Protein AF-A0AAN6KWD4-F1 (afdb_monomer_lite)

Structure (mmCIF, N/CA/C/O backbone):
data_AF-A0AAN6KWD4-F1
#
_entry.id   AF-A0AAN6KWD4-F1
#
loop_
_atom_site.group_PDB
_atom_site.id
_atom_site.type_symbol
_atom_site.label_atom_id
_a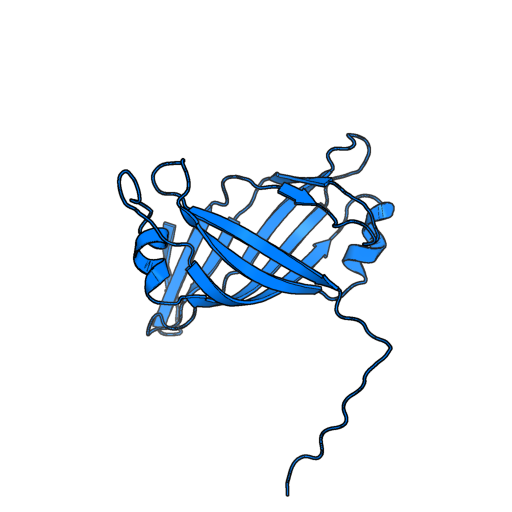tom_site.label_alt_id
_atom_site.label_comp_id
_atom_site.label_asym_id
_atom_site.label_entity_id
_atom_site.label_seq_id
_atom_site.pdbx_PDB_ins_code
_atom_site.Cartn_x
_atom_site.Cartn_y
_atom_site.Cartn_z
_atom_site.occupancy
_atom_site.B_iso_or_equiv
_atom_site.auth_seq_id
_atom_site.auth_comp_id
_atom_site.auth_asym_id
_atom_site.auth_atom_id
_atom_site.pdbx_PDB_model_num
ATOM 1 N N . MET A 1 1 ? 15.051 3.138 -4.563 1.00 87.31 1 MET A N 1
ATOM 2 C CA . MET A 1 1 ? 16.436 2.637 -4.472 1.00 87.31 1 MET A CA 1
ATOM 3 C C . MET A 1 1 ? 16.478 1.282 -5.138 1.00 87.31 1 MET A C 1
ATOM 5 O O . MET A 1 1 ? 15.614 0.473 -4.842 1.00 87.31 1 MET A O 1
ATOM 9 N N . ASP A 1 2 ? 17.425 1.054 -6.040 1.00 90.88 2 ASP A N 1
ATOM 10 C CA . ASP A 1 2 ? 17.644 -0.275 -6.611 1.00 90.88 2 ASP A CA 1
ATOM 11 C C . ASP A 1 2 ? 18.382 -1.157 -5.591 1.00 90.88 2 ASP A C 1
ATOM 13 O O . ASP A 1 2 ? 19.400 -0.738 -5.036 1.00 90.88 2 ASP A O 1
ATOM 17 N N . LEU A 1 3 ? 17.812 -2.323 -5.282 1.00 93.81 3 LEU A N 1
ATOM 18 C CA . LEU A 1 3 ? 18.359 -3.323 -4.360 1.00 93.81 3 LEU A CA 1
ATOM 19 C C . LEU A 1 3 ? 19.091 -4.455 -5.096 1.00 93.81 3 LEU A C 1
ATOM 21 O O . LEU A 1 3 ? 19.737 -5.281 -4.449 1.00 93.81 3 LEU A O 1
ATOM 25 N N . GLY A 1 4 ? 19.033 -4.473 -6.428 1.00 93.81 4 GLY A N 1
ATOM 26 C CA . GLY A 1 4 ? 19.764 -5.389 -7.287 1.00 93.81 4 GLY A CA 1
ATOM 27 C C . GLY A 1 4 ? 18.902 -6.466 -7.954 1.00 93.81 4 GLY A C 1
ATOM 28 O O . GLY A 1 4 ? 17.675 -6.504 -7.812 1.00 93.81 4 GLY A O 1
ATOM 29 N N . PRO A 1 5 ? 19.557 -7.359 -8.716 1.00 96.50 5 PRO A N 1
ATOM 30 C CA . PRO A 1 5 ? 18.875 -8.362 -9.516 1.00 96.50 5 PRO A CA 1
ATOM 31 C C . PRO A 1 5 ? 18.347 -9.524 -8.671 1.00 96.50 5 PRO A C 1
ATOM 33 O O . PRO A 1 5 ? 18.970 -9.973 -7.707 1.00 96.50 5 PRO A O 1
ATOM 36 N N . LEU A 1 6 ? 17.223 -10.081 -9.110 1.00 94.94 6 LEU A N 1
ATOM 37 C CA . LEU A 1 6 ? 16.625 -11.297 -8.572 1.00 94.94 6 LEU A CA 1
ATOM 38 C C . LEU A 1 6 ? 17.115 -12.533 -9.332 1.00 94.94 6 LEU A C 1
ATOM 40 O O . LEU A 1 6 ? 17.428 -12.478 -10.520 1.00 94.94 6 LEU A O 1
ATOM 44 N N . ALA A 1 7 ? 17.070 -13.700 -8.683 1.00 94.75 7 ALA A N 1
ATOM 45 C CA . ALA A 1 7 ? 17.373 -14.983 -9.332 1.00 94.75 7 ALA A CA 1
ATOM 46 C C . ALA A 1 7 ? 16.439 -15.303 -10.519 1.00 94.75 7 ALA A C 1
ATOM 48 O O . ALA A 1 7 ? 16.800 -16.074 -11.405 1.00 94.75 7 ALA A O 1
ATOM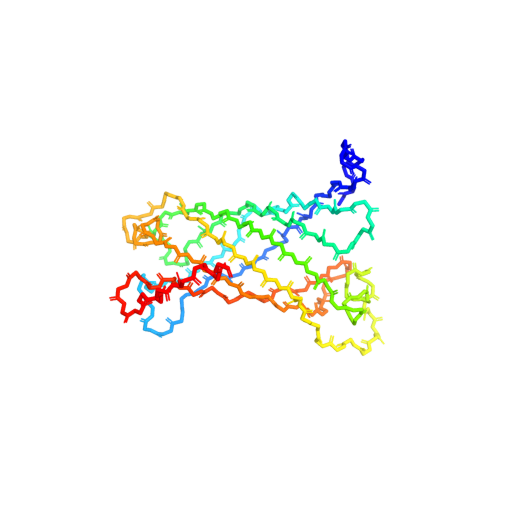 49 N N . SER A 1 8 ? 15.248 -14.699 -10.554 1.00 91.25 8 SER A N 1
ATOM 50 C CA . SER A 1 8 ? 14.301 -14.769 -11.673 1.00 91.25 8 SER A CA 1
ATOM 51 C C . SER A 1 8 ? 14.717 -13.934 -12.894 1.00 91.25 8 SER A C 1
ATOM 53 O O . SER A 1 8 ? 14.044 -14.000 -13.921 1.00 91.25 8 SER A O 1
ATOM 55 N N . GLY A 1 9 ? 15.787 -13.139 -12.790 1.00 92.88 9 GLY A N 1
ATOM 56 C CA . GLY A 1 9 ? 16.265 -12.221 -13.826 1.00 92.88 9 GLY A CA 1
ATOM 57 C C . GLY A 1 9 ? 15.609 -10.837 -13.814 1.00 92.88 9 GLY A C 1
ATOM 58 O O . GLY A 1 9 ? 15.958 -10.017 -14.654 1.00 92.88 9 GLY A O 1
ATOM 59 N N . GLY A 1 10 ? 14.663 -10.583 -12.905 1.00 94.62 10 GLY A N 1
ATOM 60 C CA . GLY A 1 10 ? 14.087 -9.255 -12.674 1.00 94.62 10 GLY A CA 1
ATOM 61 C C . GLY A 1 10 ? 14.883 -8.423 -11.670 1.00 94.62 10 GLY A C 1
ATOM 62 O O . GLY A 1 10 ? 16.000 -8.787 -11.304 1.00 94.62 10 GLY A O 1
ATOM 63 N N . GLU A 1 11 ? 14.283 -7.342 -11.181 1.00 95.31 11 GLU A N 1
ATOM 64 C CA . GLU A 1 11 ? 14.910 -6.422 -10.224 1.00 95.31 11 GLU A CA 1
ATOM 65 C C . GLU A 1 11 ? 14.113 -6.341 -8.924 1.00 95.31 11 GLU A C 1
ATOM 67 O O . GLU A 1 11 ? 12.902 -6.586 -8.893 1.00 95.31 11 GLU A O 1
ATOM 72 N N . GLN A 1 12 ? 14.801 -5.968 -7.850 1.00 96.62 12 GLN A N 1
ATOM 73 C CA . GLN A 1 12 ? 14.191 -5.586 -6.589 1.00 96.62 12 GLN A CA 1
ATOM 74 C C . GLN A 1 12 ? 14.447 -4.105 -6.327 1.00 96.62 12 GLN A C 1
ATOM 76 O O . GLN A 1 12 ? 15.581 -3.641 -6.357 1.00 96.62 12 GLN A O 1
ATOM 81 N N . LEU A 1 13 ? 13.388 -3.368 -6.016 1.00 94.56 13 LEU A N 1
ATOM 82 C CA . LEU A 1 13 ? 13.419 -1.941 -5.745 1.00 94.56 13 LEU A CA 1
ATOM 83 C C . LEU A 1 13 ? 12.828 -1.674 -4.355 1.00 94.56 13 LEU A C 1
ATOM 85 O O . LEU A 1 13 ? 11.847 -2.290 -3.952 1.00 94.56 13 LEU A O 1
ATOM 89 N N . LEU A 1 14 ? 13.413 -0.724 -3.629 1.00 95.12 14 LEU A N 1
ATOM 90 C CA . LEU A 1 14 ? 12.830 -0.130 -2.426 1.00 95.12 14 LEU A CA 1
ATOM 91 C C . LEU A 1 14 ? 12.264 1.251 -2.762 1.00 95.12 14 LEU A C 1
ATOM 93 O O . LEU A 1 14 ? 13.020 2.191 -3.039 1.00 95.12 14 LEU A O 1
ATOM 97 N N . GLY A 1 15 ? 10.942 1.376 -2.742 1.00 93.12 15 GLY A N 1
ATOM 98 C CA . GLY A 1 15 ? 10.222 2.640 -2.826 1.00 93.12 15 GLY A CA 1
ATOM 99 C C . GLY A 1 15 ? 9.940 3.198 -1.434 1.00 93.12 15 GLY A C 1
ATOM 100 O O . GLY A 1 15 ? 9.399 2.500 -0.582 1.00 93.12 15 GLY A O 1
ATOM 101 N N . HIS A 1 16 ? 10.272 4.467 -1.195 1.00 94.50 16 HIS A N 1
ATOM 102 C CA . HIS A 1 16 ? 9.858 5.151 0.030 1.00 94.50 16 HIS A CA 1
ATOM 103 C C . HIS A 1 16 ? 8.508 5.825 -0.194 1.00 94.50 16 HIS A C 1
ATOM 105 O O . HIS A 1 16 ? 8.384 6.711 -1.042 1.00 94.50 16 HIS A O 1
ATOM 111 N N . ILE A 1 17 ? 7.506 5.438 0.591 1.00 95.19 17 ILE A N 1
ATOM 112 C CA . ILE A 1 17 ? 6.200 6.091 0.582 1.00 95.19 17 ILE A CA 1
ATOM 113 C C . ILE A 1 17 ? 6.286 7.251 1.574 1.00 95.19 17 ILE A C 1
ATOM 115 O O . ILE A 1 17 ? 6.308 7.068 2.790 1.00 95.19 17 ILE A O 1
ATOM 119 N N . LEU A 1 18 ? 6.368 8.470 1.038 1.00 93.88 18 LEU A N 1
ATOM 120 C CA . LEU A 1 18 ? 6.639 9.682 1.823 1.00 93.88 18 LEU A CA 1
ATOM 121 C C . LEU A 1 18 ? 5.516 10.034 2.813 1.00 93.88 18 LEU A C 1
ATOM 123 O O . LEU A 1 18 ? 5.731 10.789 3.760 1.00 93.88 18 LEU A O 1
ATOM 127 N N . GLY A 1 19 ? 4.319 9.504 2.582 1.00 93.50 19 GLY A N 1
ATOM 128 C CA . GLY A 1 19 ? 3.139 9.701 3.405 1.00 93.50 19 GLY A CA 1
ATOM 129 C C . GLY A 1 19 ? 1.876 9.388 2.615 1.00 93.50 19 GLY A C 1
ATOM 130 O O . GLY A 1 19 ? 1.925 9.026 1.440 1.00 93.50 19 GLY A O 1
ATOM 131 N N . GLY A 1 20 ? 0.733 9.541 3.269 1.00 95.38 20 GLY A N 1
ATOM 132 C CA . GLY A 1 20 ? -0.564 9.295 2.661 1.00 95.38 20 GLY A CA 1
ATOM 133 C C . GLY A 1 20 ? -1.681 9.411 3.681 1.00 95.38 20 GLY A C 1
ATOM 134 O O . GLY A 1 20 ? -1.445 9.619 4.873 1.00 95.38 20 GLY A O 1
ATOM 135 N N . HIS A 1 21 ? -2.905 9.262 3.201 1.00 97.56 21 HIS A N 1
ATOM 136 C CA . HIS A 1 21 ? -4.094 9.297 4.033 1.00 97.56 21 HIS A CA 1
ATOM 137 C C . HIS A 1 21 ? -5.031 8.172 3.610 1.00 97.56 21 HIS A C 1
ATOM 139 O O . HIS A 1 21 ? -5.269 7.976 2.418 1.00 97.56 21 HIS A O 1
ATOM 145 N N . LEU A 1 22 ? -5.502 7.405 4.588 1.00 97.50 22 LEU A N 1
ATOM 146 C CA . LEU A 1 22 ? -6.428 6.299 4.403 1.00 97.50 22 LEU A CA 1
ATOM 147 C C . LEU A 1 22 ? -7.719 6.631 5.138 1.00 97.50 22 LEU A C 1
ATOM 149 O O . LEU A 1 22 ? -7.711 6.917 6.333 1.00 97.50 22 LEU A O 1
ATOM 153 N N . TYR A 1 23 ? -8.836 6.549 4.431 1.00 97.00 23 TYR A N 1
ATOM 154 C CA . TYR A 1 23 ? -10.142 6.821 5.003 1.00 97.00 23 TYR A CA 1
ATOM 155 C C . TYR A 1 23 ? -11.200 5.903 4.410 1.00 97.00 23 TYR A C 1
ATOM 157 O O . TYR A 1 23 ? -11.076 5.388 3.296 1.00 97.00 23 TYR A O 1
ATOM 165 N N . SER A 1 24 ? -12.256 5.705 5.186 1.00 95.75 24 SER A N 1
ATOM 166 C CA . SER A 1 24 ? -13.445 4.985 4.754 1.00 95.75 24 SER A CA 1
ATOM 167 C C . SER A 1 24 ? -14.370 5.900 3.967 1.00 95.75 24 SER A C 1
ATOM 169 O O . SER A 1 24 ? -14.579 7.055 4.330 1.00 95.75 24 SER A O 1
ATOM 171 N N . GLU A 1 25 ? -14.966 5.379 2.899 1.00 94.50 25 GLU A N 1
ATOM 172 C CA . GLU A 1 25 ? -16.082 6.069 2.254 1.00 94.50 25 GLU A CA 1
ATOM 173 C C . GLU A 1 25 ? -17.353 5.967 3.091 1.00 94.50 25 GLU A C 1
ATOM 175 O O . GLU A 1 25 ? -17.531 5.030 3.872 1.00 94.50 25 GLU A O 1
ATOM 180 N N . ALA A 1 26 ? -18.271 6.910 2.877 1.00 93.56 26 ALA A N 1
ATOM 181 C CA . ALA A 1 26 ? -19.577 6.904 3.518 1.00 93.56 26 ALA A CA 1
ATOM 182 C C . ALA A 1 26 ? -20.293 5.552 3.319 1.00 93.56 26 ALA A C 1
ATOM 184 O O . ALA A 1 26 ? -20.456 5.077 2.195 1.00 93.56 26 ALA A O 1
ATOM 185 N N . GLY A 1 27 ? -20.728 4.939 4.423 1.00 89.81 27 GLY A N 1
ATOM 186 C CA . GLY A 1 27 ? -21.441 3.656 4.428 1.00 89.81 27 GLY A CA 1
ATOM 187 C C . GLY A 1 27 ? -20.553 2.407 4.489 1.00 89.81 27 GLY A C 1
ATOM 188 O O . GLY A 1 27 ? -21.084 1.299 4.557 1.00 89.81 27 GLY A O 1
ATOM 189 N N . PHE A 1 28 ? -19.225 2.550 4.486 1.00 91.81 28 PHE A N 1
ATOM 190 C CA . PHE A 1 28 ? -18.308 1.465 4.839 1.00 91.81 28 PHE A CA 1
ATOM 191 C C . PHE A 1 28 ? -18.174 1.336 6.366 1.00 91.81 28 PHE A C 1
ATOM 193 O O . PHE A 1 28 ? -18.186 2.341 7.064 1.00 91.81 28 PHE A O 1
ATOM 200 N N . GLU A 1 29 ? -18.019 0.125 6.897 1.00 90.38 29 GLU A N 1
ATOM 201 C CA . GLU A 1 29 ? -17.770 -0.083 8.329 1.00 90.38 29 GLU A CA 1
ATOM 202 C C . GLU A 1 29 ? -16.475 -0.882 8.534 1.00 90.38 29 GLU A C 1
ATOM 204 O O . GLU A 1 29 ? -16.321 -1.930 7.894 1.00 90.38 29 GLU A O 1
ATOM 209 N N . PRO A 1 30 ? -15.566 -0.449 9.431 1.00 92.00 30 PRO A N 1
ATOM 210 C CA . PRO A 1 30 ? -15.691 0.713 10.323 1.00 92.00 30 PRO A CA 1
ATOM 211 C C . PRO A 1 30 ? -15.510 2.050 9.591 1.00 92.00 30 PRO A C 1
ATOM 213 O O . PRO A 1 30 ? -14.707 2.137 8.669 1.00 92.00 30 PRO A O 1
ATOM 216 N N . GLN A 1 31 ? -16.201 3.105 10.028 1.00 94.00 31 GLN A N 1
ATOM 217 C CA . GLN A 1 31 ? -15.878 4.476 9.613 1.00 94.00 31 GLN A CA 1
ATOM 218 C C . GLN A 1 31 ? -14.597 4.961 10.303 1.00 94.00 31 GLN A C 1
ATOM 220 O O . GLN A 1 31 ? -14.547 5.068 11.528 1.00 94.00 31 GLN A O 1
ATOM 225 N N . PHE A 1 32 ? -13.565 5.284 9.522 1.00 95.06 32 PHE A N 1
ATOM 226 C CA . PHE A 1 32 ? -12.313 5.826 10.050 1.00 95.06 32 PHE A CA 1
ATOM 227 C C . PHE A 1 32 ? -11.594 6.749 9.062 1.00 95.06 32 PHE A C 1
ATOM 229 O O . PHE A 1 32 ? -11.873 6.758 7.862 1.00 95.06 32 PHE A O 1
ATOM 236 N N . SER A 1 33 ? -10.638 7.495 9.608 1.00 97.69 33 SER A N 1
ATOM 237 C CA . SER A 1 33 ? -9.700 8.377 8.920 1.00 97.69 33 SER A CA 1
ATOM 238 C C . SER A 1 33 ? -8.347 8.231 9.607 1.00 97.69 33 SER A C 1
ATOM 240 O O . SER A 1 33 ? -8.297 8.186 10.841 1.00 97.69 33 SER A O 1
ATOM 242 N N . GLY A 1 34 ? -7.267 8.109 8.843 1.00 97.94 34 GLY A N 1
ATOM 243 C CA . GLY A 1 34 ? -5.940 7.913 9.403 1.00 97.94 34 GLY A CA 1
ATOM 244 C C . GLY A 1 34 ? -4.811 8.318 8.470 1.00 97.94 34 GLY A C 1
ATOM 245 O O . GLY A 1 34 ? -4.887 8.217 7.246 1.00 97.94 34 GLY A O 1
ATOM 246 N N . THR A 1 35 ? -3.715 8.737 9.082 1.00 98.44 35 THR A N 1
ATOM 247 C CA . THR A 1 35 ? -2.490 9.134 8.395 1.00 98.44 35 THR A CA 1
ATOM 248 C C . THR A 1 35 ? -1.557 7.937 8.223 1.00 98.44 35 THR A C 1
ATOM 250 O O . THR A 1 35 ? -1.279 7.213 9.180 1.00 98.44 35 THR A O 1
ATOM 253 N N . VAL A 1 36 ? -1.020 7.756 7.017 1.00 98.06 36 VAL A N 1
ATOM 254 C CA . VAL A 1 36 ? -0.010 6.733 6.714 1.00 98.06 36 VAL A CA 1
ATOM 255 C C . VAL A 1 36 ? 1.372 7.199 7.173 1.00 98.06 36 VAL A C 1
ATOM 257 O O . VAL A 1 36 ? 1.795 8.317 6.873 1.00 98.06 36 VAL A O 1
ATOM 260 N N . LYS A 1 37 ? 2.088 6.330 7.889 1.00 96.25 37 LYS A N 1
ATOM 261 C CA . LYS A 1 37 ? 3.454 6.529 8.388 1.00 96.25 37 LYS A CA 1
ATOM 262 C C . LYS A 1 37 ? 4.288 5.263 8.199 1.00 96.25 37 LYS A C 1
ATOM 264 O O . LYS A 1 37 ? 3.731 4.179 8.061 1.00 96.25 37 LYS A O 1
ATOM 269 N N . TYR A 1 38 ? 5.613 5.421 8.257 1.00 96.00 38 TYR A N 1
ATOM 270 C CA . TYR A 1 38 ? 6.590 4.321 8.212 1.00 96.00 38 TYR A CA 1
ATOM 271 C C . TYR A 1 38 ? 6.289 3.342 7.074 1.00 96.00 38 TYR A C 1
ATOM 273 O O . TYR A 1 38 ? 5.957 2.185 7.311 1.00 96.00 38 TYR A O 1
ATOM 281 N N . ALA A 1 39 ? 6.291 3.868 5.851 1.00 97.50 39 ALA A N 1
ATOM 282 C CA . ALA A 1 39 ? 5.722 3.196 4.701 1.00 97.50 39 ALA A CA 1
ATOM 283 C C . ALA A 1 39 ? 6.784 2.961 3.621 1.00 97.50 39 ALA A C 1
ATOM 285 O O . ALA A 1 39 ? 7.468 3.889 3.180 1.00 97.50 39 ALA A O 1
ATOM 286 N N . GLU A 1 40 ? 6.904 1.711 3.194 1.00 97.88 40 GLU A N 1
ATOM 287 C CA . GLU A 1 40 ? 7.876 1.263 2.197 1.00 97.88 40 GLU A CA 1
ATOM 288 C C . GLU A 1 40 ? 7.221 0.298 1.213 1.00 97.88 40 GLU A C 1
ATOM 290 O O . GLU A 1 40 ? 6.313 -0.438 1.590 1.00 97.88 40 GLU A O 1
ATOM 295 N N . ASP A 1 41 ? 7.695 0.296 -0.032 1.00 97.00 41 ASP A N 1
ATOM 296 C CA . ASP A 1 41 ? 7.316 -0.649 -1.084 1.00 97.00 41 ASP A CA 1
ATOM 297 C C . ASP A 1 41 ? 8.536 -1.471 -1.507 1.00 97.00 41 ASP A C 1
ATOM 299 O O . ASP A 1 41 ? 9.491 -0.943 -2.082 1.00 97.00 41 ASP A O 1
ATOM 303 N N . TYR A 1 42 ? 8.501 -2.769 -1.219 1.00 97.19 42 TYR A N 1
ATOM 304 C CA . TYR A 1 42 ? 9.520 -3.742 -1.609 1.00 97.19 42 TYR A CA 1
ATOM 305 C C . TYR A 1 42 ? 9.178 -4.336 -2.980 1.00 97.19 42 TYR A C 1
ATOM 307 O O . TYR A 1 42 ? 8.927 -5.534 -3.127 1.00 97.19 42 TYR A O 1
ATOM 315 N N . LEU A 1 43 ? 9.118 -3.466 -3.983 1.00 95.44 43 LEU A N 1
ATOM 316 C CA . LEU A 1 43 ? 8.672 -3.789 -5.327 1.00 95.44 43 LEU A CA 1
ATOM 317 C C . LEU A 1 43 ? 9.646 -4.733 -6.032 1.00 95.44 43 LEU A C 1
ATOM 319 O O . LEU A 1 43 ? 10.862 -4.562 -5.985 1.00 95.44 43 LEU A O 1
ATOM 323 N N . THR A 1 44 ? 9.102 -5.707 -6.754 1.00 96.69 44 THR A N 1
ATOM 324 C CA . THR A 1 44 ? 9.886 -6.547 -7.668 1.00 96.69 44 THR A CA 1
ATOM 325 C C . THR A 1 44 ? 9.365 -6.438 -9.091 1.00 96.69 44 THR A C 1
ATOM 327 O O . THR A 1 44 ? 8.166 -6.275 -9.302 1.00 96.69 44 THR A O 1
ATOM 330 N N . SER A 1 45 ? 10.238 -6.537 -10.085 1.00 94.25 45 SER A N 1
ATOM 331 C CA . SER A 1 45 ? 9.864 -6.591 -11.501 1.00 94.25 45 SER A CA 1
ATOM 332 C C . SER A 1 45 ? 10.191 -7.958 -12.096 1.00 94.25 45 SER A C 1
ATOM 334 O O . SER A 1 45 ? 10.964 -8.744 -11.548 1.00 94.25 45 SER A O 1
ATOM 336 N N . ASP A 1 46 ? 9.551 -8.292 -13.206 1.00 92.88 46 ASP A N 1
ATOM 337 C CA . ASP A 1 46 ? 9.975 -9.386 -14.071 1.00 92.88 46 ASP A CA 1
ATOM 338 C C . ASP A 1 46 ? 11.163 -8.989 -14.958 1.00 92.88 46 ASP A C 1
ATOM 340 O O . ASP A 1 46 ? 11.460 -7.817 -15.166 1.00 92.88 46 ASP A O 1
ATOM 344 N N . ALA A 1 47 ? 11.848 -9.993 -15.512 1.00 92.38 47 ALA A N 1
ATOM 345 C CA . ALA A 1 47 ? 13.065 -9.802 -16.305 1.00 92.38 47 ALA A CA 1
ATOM 346 C C . ALA A 1 47 ? 12.876 -8.930 -17.561 1.00 92.38 47 ALA A C 1
ATOM 348 O O . ALA A 1 47 ? 13.830 -8.350 -18.067 1.00 92.38 47 ALA A O 1
ATOM 349 N N . ASN A 1 48 ? 11.653 -8.855 -18.092 1.00 88.56 48 ASN A N 1
ATOM 350 C CA . ASN A 1 48 ? 11.309 -8.002 -19.230 1.00 88.56 48 ASN A CA 1
ATOM 351 C C . ASN A 1 48 ? 10.682 -6.658 -18.811 1.00 88.56 48 ASN A C 1
ATOM 353 O O . ASN A 1 48 ? 10.293 -5.891 -19.690 1.00 88.56 48 ASN A O 1
ATOM 357 N N . GLY A 1 49 ? 10.537 -6.401 -17.506 1.00 85.06 49 GLY A N 1
ATOM 358 C CA . GLY A 1 49 ? 9.920 -5.199 -16.944 1.00 85.06 49 GLY A CA 1
ATOM 359 C C . GLY A 1 49 ? 8.429 -5.026 -17.255 1.00 85.06 49 GLY A C 1
ATOM 360 O O . GLY A 1 49 ? 7.898 -3.930 -17.087 1.00 85.06 49 GLY A O 1
ATOM 361 N N . ALA A 1 50 ? 7.740 -6.060 -17.745 1.00 88.25 50 ALA A N 1
ATOM 362 C CA . ALA A 1 50 ? 6.340 -5.964 -18.147 1.00 88.25 50 ALA A CA 1
ATOM 363 C C . ALA A 1 50 ? 5.365 -5.862 -16.961 1.00 88.25 50 ALA A C 1
ATOM 365 O O . ALA A 1 50 ? 4.298 -5.258 -17.101 1.00 88.25 50 ALA A O 1
ATOM 366 N N . TYR A 1 51 ? 5.703 -6.461 -15.820 1.00 92.44 51 TYR A N 1
ATOM 367 C CA . TYR A 1 51 ? 4.892 -6.506 -14.612 1.00 92.44 51 TYR A CA 1
ATOM 368 C C . TYR A 1 51 ? 5.726 -6.231 -13.365 1.00 92.44 51 TYR A C 1
ATOM 370 O O . TYR A 1 51 ? 6.657 -6.967 -13.025 1.00 92.44 51 TYR A O 1
ATOM 378 N N . ALA A 1 52 ? 5.277 -5.248 -12.592 1.00 93.19 52 ALA A N 1
ATOM 379 C CA . ALA A 1 52 ? 5.754 -5.042 -11.238 1.00 93.19 52 ALA A CA 1
ATOM 380 C C . ALA A 1 52 ? 4.854 -5.763 -10.223 1.00 93.19 52 ALA A C 1
ATOM 382 O O . ALA A 1 52 ? 3.645 -5.907 -10.410 1.00 93.19 52 ALA A O 1
ATOM 383 N N . ARG A 1 53 ? 5.465 -6.213 -9.133 1.00 95.88 53 ARG A N 1
ATOM 384 C CA . ARG A 1 53 ? 4.862 -6.880 -7.977 1.00 95.88 53 ARG A CA 1
ATOM 385 C C . ARG A 1 53 ? 5.204 -6.054 -6.738 1.00 95.88 53 ARG A C 1
ATOM 387 O O . ARG A 1 53 ? 6.228 -6.313 -6.102 1.00 95.88 53 ARG A O 1
ATOM 394 N N . PRO A 1 54 ? 4.418 -5.004 -6.472 1.00 95.50 54 PRO A N 1
ATOM 395 C CA . PRO A 1 54 ? 4.566 -4.178 -5.286 1.00 95.50 54 PRO A CA 1
ATOM 396 C C . PRO A 1 54 ? 4.250 -4.977 -4.019 1.00 95.50 54 PRO A C 1
ATOM 398 O O . PRO A 1 54 ? 3.416 -5.892 -4.020 1.00 95.50 54 PRO A O 1
ATOM 401 N N . SER A 1 55 ? 4.934 -4.615 -2.942 1.00 97.44 55 SER A N 1
ATOM 402 C CA . SER A 1 55 ? 4.813 -5.234 -1.628 1.00 97.44 55 SER A CA 1
ATOM 403 C C . SER A 1 55 ? 5.005 -4.156 -0.573 1.00 97.44 55 SER A C 1
ATOM 405 O O . SER A 1 55 ? 6.098 -3.967 -0.035 1.00 97.44 55 SER A O 1
ATOM 407 N N . CYS A 1 56 ? 3.928 -3.428 -0.307 1.00 98.00 56 CYS A N 1
ATOM 408 C CA . CYS A 1 56 ? 3.935 -2.305 0.606 1.00 98.00 56 CYS A CA 1
ATOM 409 C C . CYS A 1 56 ? 3.735 -2.771 2.048 1.00 98.00 56 CYS A C 1
ATOM 411 O O . CYS A 1 56 ? 2.830 -3.556 2.322 1.00 98.00 56 CYS A O 1
ATOM 413 N N . SER A 1 57 ? 4.511 -2.217 2.974 1.00 98.25 57 SER A N 1
ATOM 414 C CA . SER A 1 57 ? 4.277 -2.321 4.416 1.00 98.25 57 SER A CA 1
ATOM 415 C C . SER A 1 57 ? 4.169 -0.914 4.983 1.00 98.25 57 SER A C 1
ATOM 417 O O . SER A 1 57 ? 5.043 -0.082 4.732 1.00 98.25 57 SER A O 1
ATOM 419 N N . LEU A 1 58 ? 3.068 -0.611 5.676 1.00 97.94 58 LEU A N 1
ATOM 420 C CA . LEU A 1 58 ? 2.794 0.731 6.185 1.00 97.94 58 LEU A CA 1
ATOM 421 C C . LEU A 1 58 ? 1.996 0.723 7.488 1.00 97.94 58 LEU A C 1
ATOM 423 O O . LEU A 1 58 ? 1.162 -0.144 7.733 1.00 97.94 58 LEU A O 1
ATOM 427 N N . THR A 1 59 ?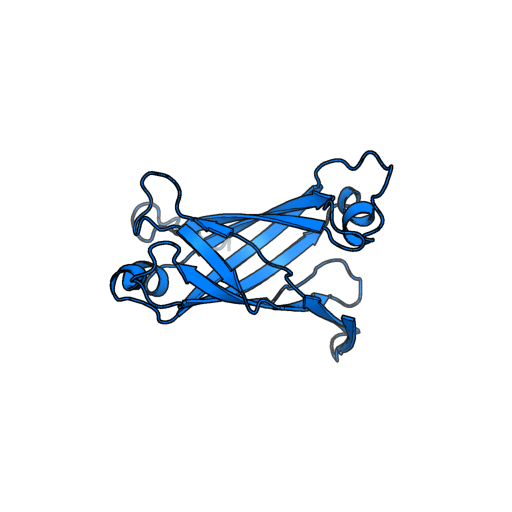 2.217 1.735 8.325 1.00 98.25 59 THR A N 1
ATOM 428 C CA . THR A 1 59 ? 1.453 1.951 9.560 1.00 98.25 59 THR A CA 1
ATOM 429 C C . THR A 1 59 ? 0.390 3.017 9.333 1.00 98.25 59 THR A C 1
ATOM 431 O O . THR A 1 59 ? 0.700 4.117 8.878 1.00 98.25 59 THR A O 1
ATOM 434 N N . VAL A 1 60 ? -0.856 2.740 9.710 1.00 98.25 60 VAL A N 1
ATOM 435 C CA . VAL A 1 60 ? -1.937 3.732 9.711 1.00 98.25 60 VAL A CA 1
ATOM 436 C C . VAL A 1 60 ? -2.160 4.208 11.138 1.00 98.25 60 VAL A C 1
ATOM 438 O O . VAL A 1 60 ? -2.408 3.411 12.041 1.00 98.25 60 VAL A O 1
ATOM 441 N N . VAL A 1 61 ? -2.065 5.520 11.344 1.00 98.12 61 VAL A N 1
ATOM 442 C CA . VAL A 1 61 ? -2.342 6.177 12.623 1.00 98.12 61 VAL A CA 1
ATOM 443 C C . VAL A 1 61 ? -3.709 6.856 12.530 1.00 98.12 61 VAL A C 1
ATOM 445 O O . VAL A 1 61 ? -3.821 7.834 11.790 1.00 98.12 61 VAL A O 1
ATOM 448 N N . PRO A 1 62 ? -4.740 6.364 13.242 1.00 97.88 62 PRO A N 1
ATOM 449 C CA . PRO A 1 62 ? -6.060 6.985 13.252 1.00 97.88 62 PRO A CA 1
ATOM 450 C C . PRO A 1 62 ? -6.028 8.445 13.709 1.00 97.88 62 PRO A C 1
ATOM 452 O O . PRO A 1 62 ? -5.340 8.799 14.668 1.00 97.88 62 PRO A O 1
ATOM 455 N N . ASP A 1 63 ? -6.827 9.289 13.062 1.00 97.62 63 ASP A N 1
ATOM 456 C CA . ASP A 1 63 ? -6.836 10.735 13.316 1.00 97.62 63 ASP A CA 1
ATOM 457 C C . ASP A 1 63 ? -7.657 11.120 14.562 1.00 97.62 63 ASP A C 1
ATOM 459 O O . ASP A 1 63 ? -7.595 12.255 15.029 1.00 97.62 63 ASP A O 1
ATOM 463 N N . ASN A 1 64 ? -8.430 10.186 15.128 1.00 95.62 64 ASN A N 1
ATOM 464 C CA . ASN A 1 64 ? -9.303 10.458 16.275 1.00 95.62 64 ASN A CA 1
ATOM 465 C C . ASN A 1 64 ? -8.549 10.633 17.606 1.00 95.62 64 ASN A C 1
ATOM 467 O O . ASN A 1 64 ? -9.158 11.031 18.597 1.00 95.62 64 ASN A O 1
ATOM 471 N N . GLY A 1 65 ? -7.246 10.336 17.640 1.00 93.19 65 GLY A N 1
ATOM 472 C CA . GLY A 1 65 ? -6.381 10.513 18.808 1.00 93.19 65 GLY A CA 1
ATOM 473 C C . GLY A 1 65 ? -6.633 9.547 19.970 1.00 93.19 65 GLY A C 1
ATOM 474 O O . GLY A 1 65 ? -5.970 9.669 20.998 1.00 93.19 65 GLY A O 1
ATOM 475 N N . VAL A 1 66 ? -7.566 8.602 19.828 1.00 95.38 66 VAL A N 1
ATOM 476 C CA . VAL A 1 66 ? -7.911 7.619 20.871 1.00 95.38 66 VAL A CA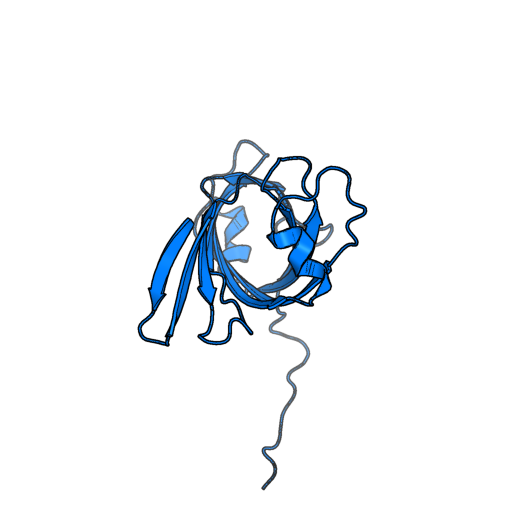 1
ATOM 477 C C . VAL A 1 66 ? -7.569 6.203 20.427 1.00 95.38 66 VAL A C 1
ATOM 479 O O . VAL A 1 66 ? -7.136 5.389 21.240 1.00 95.38 66 VAL A O 1
ATOM 482 N N . ASP A 1 67 ? -7.749 5.905 19.142 1.00 96.69 67 ASP A N 1
ATOM 483 C CA . ASP A 1 67 ? -7.483 4.578 18.621 1.00 96.69 67 ASP A CA 1
ATOM 484 C C . ASP A 1 67 ? -5.993 4.303 18.413 1.00 96.69 67 ASP A C 1
ATOM 486 O O . ASP A 1 67 ? -5.204 5.177 18.048 1.00 96.69 67 ASP A O 1
ATOM 490 N N . LEU A 1 68 ? -5.620 3.039 18.613 1.00 97.56 68 LEU A N 1
ATOM 491 C CA . LEU A 1 68 ? -4.256 2.574 18.418 1.00 97.56 68 LEU A CA 1
ATOM 492 C C . LEU A 1 68 ? -3.946 2.385 16.921 1.00 97.56 68 LEU A C 1
ATOM 494 O O . LEU A 1 68 ? -4.814 1.904 16.182 1.00 97.56 68 LEU A O 1
ATOM 498 N N . PRO A 1 69 ? -2.709 2.694 16.479 1.00 97.56 69 PRO A N 1
ATOM 499 C CA . PRO A 1 69 ? -2.260 2.417 15.118 1.00 97.56 69 PRO A CA 1
ATOM 500 C C . PRO A 1 69 ? -2.377 0.941 14.737 1.00 97.56 69 PRO A C 1
ATOM 502 O O . PRO A 1 69 ? -2.214 0.059 15.583 1.00 97.56 69 PRO A O 1
ATOM 505 N N . PHE A 1 70 ? -2.585 0.680 13.449 1.00 97.62 70 PHE A N 1
ATOM 506 C CA . PHE A 1 70 ? -2.585 -0.665 12.874 1.00 97.62 70 PHE A CA 1
ATOM 507 C C . PHE A 1 70 ? -1.617 -0.760 11.695 1.00 97.62 70 PHE A C 1
ATOM 509 O O . PHE A 1 70 ? -1.295 0.239 11.045 1.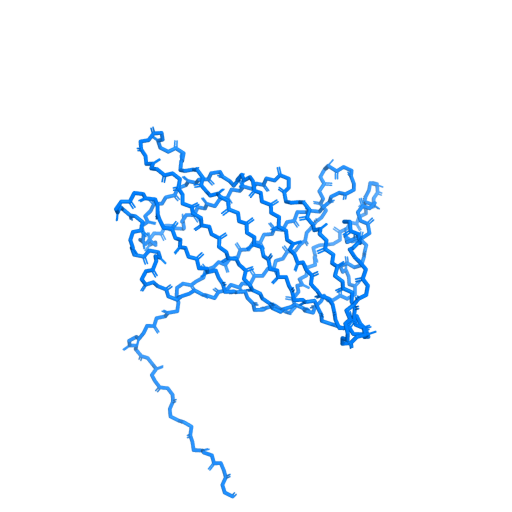00 97.62 70 PHE A O 1
ATOM 516 N N . LEU A 1 71 ? -1.145 -1.976 11.430 1.00 98.25 71 LEU A N 1
ATOM 517 C CA . LEU A 1 71 ? -0.334 -2.287 10.260 1.00 98.25 71 LEU A CA 1
ATOM 518 C C . LEU A 1 71 ? -1.257 -2.579 9.075 1.00 98.25 71 LEU A C 1
ATOM 520 O O . LEU A 1 71 ? -2.294 -3.229 9.226 1.00 98.25 71 LEU A O 1
ATOM 524 N N . MET A 1 72 ? -0.855 -2.123 7.899 1.00 98.06 72 MET A N 1
ATOM 525 C CA . MET A 1 72 ? -1.442 -2.496 6.624 1.00 98.06 72 MET A CA 1
ATOM 526 C C . MET A 1 72 ? -0.325 -2.993 5.712 1.00 98.06 72 MET A C 1
ATOM 528 O O . MET A 1 72 ? 0.673 -2.306 5.498 1.00 98.06 72 MET A O 1
ATOM 532 N N . GLU A 1 73 ? -0.511 -4.183 5.165 1.00 98.19 73 GLU A N 1
ATOM 533 C CA . GLU A 1 73 ? 0.348 -4.730 4.120 1.00 98.19 73 GLU A CA 1
ATOM 534 C C . GLU A 1 73 ? -0.443 -4.779 2.824 1.00 98.19 73 GLU A C 1
ATOM 536 O O . GLU A 1 73 ? -1.604 -5.181 2.823 1.00 98.19 73 GLU A O 1
ATOM 541 N N . ILE A 1 74 ? 0.155 -4.345 1.719 1.00 97.44 74 ILE A N 1
ATOM 542 C CA . ILE A 1 74 ? -0.503 -4.317 0.415 1.00 97.44 74 ILE A CA 1
ATOM 543 C C . ILE A 1 74 ? 0.373 -5.054 -0.578 1.00 97.44 74 ILE A C 1
ATOM 545 O O . ILE A 1 74 ? 1.474 -4.615 -0.894 1.00 97.44 74 ILE A O 1
ATOM 549 N N . HIS A 1 75 ? -0.150 -6.146 -1.116 1.00 97.50 75 HIS A N 1
ATOM 550 C CA . HIS A 1 75 ? 0.501 -6.867 -2.201 1.00 97.50 75 HIS A CA 1
ATOM 551 C C . HIS A 1 75 ? -0.273 -6.666 -3.489 1.00 97.50 75 HIS A C 1
ATOM 553 O O . HIS A 1 75 ? -1.486 -6.445 -3.473 1.00 97.50 75 HIS A O 1
ATOM 559 N N . GLY A 1 76 ? 0.414 -6.765 -4.616 1.00 95.12 76 GLY A N 1
ATOM 560 C CA . GLY A 1 76 ? -0.269 -6.689 -5.888 1.00 95.12 76 GLY A CA 1
ATOM 561 C C . GLY A 1 76 ? 0.557 -7.150 -7.065 1.00 95.12 76 GLY A C 1
ATOM 562 O O . GLY A 1 76 ? 1.709 -7.568 -6.956 1.00 95.12 76 GLY A O 1
ATOM 563 N N . ILE A 1 77 ? -0.075 -7.044 -8.221 1.00 94.25 77 ILE A N 1
ATOM 564 C CA . ILE A 1 77 ? 0.581 -7.077 -9.517 1.00 94.25 77 ILE A CA 1
ATOM 565 C C . ILE A 1 77 ? 0.056 -5.899 -10.316 1.00 94.25 77 ILE A C 1
ATOM 567 O O . ILE A 1 77 ? -1.147 -5.632 -10.311 1.00 94.25 77 ILE A O 1
ATOM 571 N N . GLN A 1 78 ? 0.951 -5.205 -11.002 1.00 92.19 78 GLN A N 1
ATOM 572 C CA . GLN A 1 78 ? 0.594 -4.084 -11.847 1.00 92.19 78 GLN A CA 1
ATOM 573 C C . GLN A 1 78 ? 1.336 -4.138 -13.174 1.00 92.19 78 GLN A C 1
ATOM 575 O O . GLN A 1 78 ? 2.515 -4.487 -13.251 1.00 92.19 78 GLN A O 1
ATOM 580 N N . LYS A 1 79 ? 0.621 -3.752 -14.225 1.00 90.38 79 LYS A N 1
ATOM 581 C CA . LYS A 1 79 ? 1.183 -3.421 -15.526 1.00 90.38 79 LYS A CA 1
ATOM 582 C C . LYS A 1 79 ? 0.887 -1.960 -15.808 1.00 90.38 79 LYS A C 1
ATOM 584 O O . LYS A 1 79 ? -0.271 -1.586 -16.014 1.00 90.38 79 LYS A O 1
ATOM 589 N N . ALA A 1 80 ? 1.935 -1.151 -15.810 1.00 83.38 80 ALA A N 1
ATOM 590 C CA . ALA A 1 80 ? 1.840 0.247 -16.178 1.00 83.38 80 ALA A CA 1
ATOM 591 C C . ALA A 1 80 ? 1.460 0.379 -17.659 1.00 83.38 80 ALA A C 1
ATOM 593 O O . ALA A 1 80 ? 1.939 -0.386 -18.501 1.00 83.38 80 ALA A O 1
ATOM 594 N N . VAL A 1 81 ? 0.595 1.339 -17.992 1.00 82.69 81 VAL A N 1
ATOM 595 C CA . VAL A 1 81 ? 0.467 1.761 -19.392 1.00 82.69 81 VAL A CA 1
ATOM 596 C C . VAL A 1 81 ? 1.611 2.720 -19.745 1.00 82.69 81 VAL A C 1
ATOM 598 O O . VAL A 1 81 ? 2.070 3.439 -18.859 1.00 82.69 81 VAL A O 1
ATOM 601 N N . PRO A 1 82 ? 2.030 2.820 -21.021 1.00 81.69 82 PRO A N 1
ATOM 602 C CA . PRO A 1 82 ? 3.163 3.671 -21.413 1.00 81.69 82 PRO A CA 1
ATOM 603 C C . PRO A 1 82 ? 3.040 5.150 -21.009 1.00 81.69 82 PRO A C 1
ATOM 605 O O . PRO A 1 82 ? 4.034 5.849 -20.859 1.00 81.69 82 PRO A O 1
ATOM 608 N N . SER A 1 83 ? 1.822 5.663 -20.796 1.00 74.69 83 SER A N 1
ATOM 609 C CA . SER A 1 83 ? 1.631 7.044 -20.333 1.00 74.69 83 SER A CA 1
ATOM 610 C C . SER A 1 83 ? 2.117 7.291 -18.897 1.00 74.69 83 SER A C 1
ATOM 612 O O . SER A 1 83 ? 2.207 8.447 -18.496 1.00 74.69 83 SER A O 1
ATOM 614 N N . LEU A 1 84 ? 2.410 6.241 -18.120 1.00 78.88 84 LEU A N 1
ATOM 615 C CA . LEU A 1 84 ? 2.968 6.350 -16.770 1.00 78.88 84 LEU A CA 1
ATOM 616 C C . LEU A 1 84 ? 4.494 6.510 -16.751 1.00 78.88 84 LEU A C 1
ATOM 618 O O . LEU A 1 84 ? 5.021 6.940 -15.729 1.00 78.88 84 LEU A O 1
ATOM 622 N N . ASP A 1 85 ? 5.202 6.257 -17.855 1.00 78.62 85 ASP A N 1
ATOM 623 C CA . ASP A 1 85 ? 6.674 6.301 -17.889 1.00 78.62 85 ASP A CA 1
ATOM 624 C C . ASP A 1 85 ? 7.215 7.678 -17.463 1.00 78.62 85 ASP A C 1
ATOM 626 O O . ASP A 1 85 ? 8.156 7.783 -16.677 1.00 78.62 85 ASP A O 1
ATOM 630 N N . ILE A 1 86 ? 6.561 8.755 -17.912 1.00 75.12 86 ILE A N 1
ATOM 631 C CA . ILE A 1 86 ? 6.900 10.135 -17.531 1.00 75.12 86 ILE A CA 1
ATOM 632 C C . ILE A 1 86 ? 6.606 10.438 -16.053 1.00 75.12 86 ILE A C 1
ATOM 634 O O . ILE A 1 86 ? 7.310 11.240 -15.441 1.00 75.12 86 ILE A O 1
ATOM 638 N N . ILE A 1 87 ? 5.585 9.798 -15.473 1.00 78.75 87 ILE A N 1
ATOM 639 C CA . ILE A 1 87 ? 5.228 9.940 -14.054 1.00 78.75 87 ILE A CA 1
ATOM 640 C C . ILE A 1 87 ? 6.275 9.229 -13.196 1.00 78.75 87 ILE A C 1
ATOM 642 O O . ILE A 1 87 ? 6.799 9.819 -12.252 1.00 78.75 87 ILE A O 1
ATOM 646 N N . PHE A 1 88 ? 6.627 7.994 -13.554 1.00 76.81 88 PHE A N 1
ATOM 647 C CA . PHE A 1 88 ? 7.596 7.188 -12.813 1.00 76.81 88 PHE A CA 1
ATOM 648 C C . PHE A 1 88 ? 9.035 7.678 -12.957 1.00 76.81 88 PHE A C 1
ATOM 650 O O . PHE A 1 88 ? 9.827 7.499 -12.035 1.00 76.81 88 PHE A O 1
ATOM 657 N N . ALA A 1 89 ? 9.364 8.386 -14.040 1.00 73.25 89 ALA A N 1
ATOM 658 C CA . ALA A 1 89 ? 10.634 9.098 -14.155 1.00 73.25 89 ALA A CA 1
ATOM 659 C C . ALA A 1 89 ? 10.808 10.208 -13.094 1.00 73.25 89 ALA A C 1
ATOM 661 O O . ALA A 1 89 ? 11.916 10.713 -12.916 1.00 73.25 89 ALA A O 1
ATOM 662 N N . GLY A 1 90 ? 9.735 10.629 -12.406 1.00 62.25 90 GLY A N 1
ATOM 663 C CA . GLY A 1 90 ? 9.784 11.542 -11.257 1.00 62.25 90 GLY A CA 1
ATOM 664 C C . GLY A 1 90 ? 10.166 12.995 -11.578 1.00 62.25 90 GLY A C 1
ATOM 665 O O . GLY A 1 90 ? 10.106 13.856 -10.700 1.00 62.25 90 GLY A O 1
ATOM 666 N N . ASN A 1 91 ? 10.524 13.305 -12.827 1.00 66.06 91 ASN A N 1
ATOM 667 C CA . ASN A 1 91 ? 10.864 14.650 -13.286 1.00 66.06 91 ASN A CA 1
ATOM 668 C C . ASN A 1 91 ? 9.733 15.239 -14.137 1.00 66.06 91 ASN A C 1
ATOM 670 O O . ASN A 1 91 ? 9.820 15.324 -15.360 1.00 66.06 91 ASN A O 1
ATOM 674 N N . THR A 1 92 ? 8.646 15.616 -13.468 1.00 67.00 92 THR A N 1
ATOM 675 C CA . THR A 1 92 ? 7.428 16.128 -14.118 1.00 67.00 92 THR A CA 1
ATOM 676 C C . THR A 1 92 ? 7.317 17.658 -14.094 1.00 67.00 92 THR A C 1
ATOM 678 O O . THR A 1 92 ? 6.348 18.222 -14.601 1.00 67.00 92 THR A O 1
ATOM 681 N N . THR A 1 93 ? 8.313 18.357 -13.540 1.00 69.38 93 THR A N 1
ATOM 682 C CA . THR A 1 93 ? 8.301 19.817 -13.378 1.00 69.38 93 THR A CA 1
ATOM 683 C C . THR A 1 93 ? 8.191 20.533 -14.725 1.00 69.38 93 THR A C 1
ATOM 685 O O . THR A 1 93 ? 9.047 20.386 -15.593 1.00 69.38 93 THR A O 1
ATOM 688 N N . GLY A 1 94 ? 7.148 21.352 -14.887 1.00 64.25 94 GLY A N 1
ATOM 689 C CA . GLY A 1 94 ? 6.910 22.123 -16.113 1.00 64.25 94 GLY A CA 1
ATOM 690 C C . GLY A 1 94 ? 6.334 21.313 -17.281 1.00 64.25 94 GLY A C 1
ATOM 691 O O . GLY A 1 94 ? 6.180 21.865 -18.369 1.00 64.25 94 GLY A O 1
ATOM 692 N N . LEU A 1 95 ? 5.996 20.036 -17.072 1.00 67.38 95 LEU A N 1
ATOM 693 C CA . LEU A 1 95 ? 5.387 19.171 -18.081 1.00 67.38 95 LEU A CA 1
ATOM 694 C C . LEU A 1 95 ? 3.877 19.050 -17.846 1.00 67.38 95 LEU A C 1
ATOM 696 O O . LEU A 1 95 ? 3.413 18.946 -16.712 1.00 67.38 95 LEU A O 1
ATOM 700 N N . GLN A 1 96 ? 3.096 19.026 -18.929 1.00 66.50 96 GLN A N 1
ATOM 701 C CA . GLN A 1 96 ? 1.699 18.607 -18.851 1.00 66.50 96 GLN A CA 1
ATOM 702 C C . GLN A 1 96 ? 1.668 17.082 -18.746 1.00 66.50 96 GLN A C 1
ATOM 704 O O . GLN A 1 96 ? 1.890 16.381 -19.732 1.00 66.50 96 GLN A O 1
ATOM 709 N N . VAL A 1 97 ? 1.407 16.573 -17.546 1.00 66.94 97 VAL A N 1
ATOM 710 C CA . VAL A 1 97 ? 1.389 15.135 -17.278 1.00 66.94 97 VAL A CA 1
ATOM 711 C C . VAL A 1 97 ? -0.057 14.650 -17.176 1.00 66.94 97 VAL A C 1
ATOM 713 O O . VAL A 1 97 ? -0.778 15.093 -16.280 1.00 66.94 97 VAL A O 1
ATOM 716 N N . PRO A 1 98 ? -0.528 13.788 -18.097 1.00 67.81 98 PRO A N 1
ATOM 717 C CA . PRO A 1 98 ? -1.866 13.221 -18.000 1.00 67.81 98 PRO A CA 1
ATOM 718 C C . PRO A 1 98 ? -1.956 12.268 -16.802 1.00 67.81 98 PRO A C 1
ATOM 720 O O . PRO A 1 98 ? -0.960 11.667 -16.404 1.00 67.81 98 PRO A O 1
ATOM 723 N N . TYR A 1 99 ? -3.161 12.082 -16.259 1.00 67.44 99 TYR A N 1
ATOM 724 C CA . TYR A 1 99 ? -3.413 10.964 -15.349 1.00 67.44 99 TYR A CA 1
ATOM 725 C C . TYR A 1 99 ? -3.107 9.646 -16.063 1.00 67.44 99 TYR A C 1
ATOM 727 O O . TYR A 1 99 ? -3.526 9.445 -17.206 1.00 67.44 99 TYR A O 1
ATOM 735 N N . GLY A 1 100 ? -2.400 8.748 -15.383 1.00 67.25 100 GLY A N 1
ATOM 736 C CA . GLY A 1 100 ? -2.199 7.385 -15.850 1.00 67.25 100 GLY A CA 1
ATOM 737 C C . GLY A 1 100 ? -2.912 6.381 -14.950 1.00 67.25 100 GLY A C 1
ATOM 738 O O . GLY A 1 100 ? -3.218 6.653 -13.788 1.00 67.25 100 GLY A O 1
ATOM 739 N N . TYR A 1 101 ? -3.178 5.204 -15.502 1.00 71.88 101 TYR A N 1
ATOM 740 C CA . TYR A 1 101 ? -3.740 4.076 -14.770 1.00 71.88 101 TYR A CA 1
ATOM 741 C C . TYR A 1 101 ? -2.845 2.853 -14.951 1.00 71.88 101 TYR A C 1
ATOM 743 O O . TYR A 1 101 ? -2.172 2.705 -15.969 1.00 71.88 101 TYR A O 1
ATOM 751 N N . SER A 1 102 ? -2.826 1.966 -13.971 1.00 78.00 102 SER A N 1
ATOM 752 C CA . SER A 1 102 ? -2.198 0.657 -14.102 1.00 78.00 102 SER A CA 1
ATOM 753 C C . SER A 1 102 ? -3.298 -0.391 -14.282 1.00 78.00 102 SER A C 1
ATOM 755 O O . SER A 1 102 ? -4.396 -0.283 -13.732 1.00 78.00 102 SER A O 1
ATOM 757 N N . TYR A 1 103 ? -3.032 -1.427 -15.079 1.00 82.75 103 TYR A N 1
ATOM 758 C CA . TYR A 1 103 ? -3.809 -2.657 -14.956 1.00 82.75 103 TYR A CA 1
ATOM 759 C C . TYR A 1 103 ? -3.288 -3.372 -13.719 1.00 82.75 103 TYR A C 1
ATOM 761 O O . TYR A 1 103 ? -2.237 -4.013 -13.776 1.00 82.75 103 TYR A O 1
ATOM 769 N N . SER A 1 104 ? -3.987 -3.203 -12.600 1.00 86.25 104 SER A N 1
ATOM 770 C CA . SER A 1 104 ? -3.507 -3.654 -11.300 1.00 86.25 104 SER A CA 1
ATOM 771 C C . SER A 1 104 ? -4.557 -4.414 -10.508 1.00 86.25 104 SER A C 1
ATOM 773 O O . SER A 1 104 ? -5.737 -4.060 -10.537 1.00 86.25 104 SER A O 1
ATOM 775 N N . ILE A 1 105 ? -4.098 -5.387 -9.730 1.00 90.12 105 ILE A N 1
ATOM 776 C CA . ILE A 1 105 ? -4.862 -5.982 -8.636 1.00 90.12 105 ILE A CA 1
ATOM 777 C C . ILE A 1 105 ? -4.052 -5.770 -7.366 1.00 90.12 105 ILE A C 1
ATOM 779 O O . ILE A 1 105 ? -2.896 -6.187 -7.302 1.00 90.12 105 ILE A O 1
ATOM 783 N N . TRP A 1 106 ? -4.679 -5.148 -6.372 1.00 95.12 106 TRP A N 1
ATOM 784 C CA . TRP A 1 106 ? -4.095 -4.897 -5.058 1.00 95.12 106 TRP A CA 1
ATOM 785 C C . TRP A 1 106 ? -4.899 -5.599 -3.974 1.00 95.12 106 TRP A C 1
ATOM 787 O O . TRP A 1 106 ? -6.126 -5.534 -3.984 1.00 95.12 106 TRP A O 1
ATOM 797 N N . THR A 1 107 ? -4.230 -6.235 -3.023 1.00 96.56 107 THR A N 1
ATOM 798 C CA . THR A 1 107 ? -4.852 -6.961 -1.913 1.00 96.56 107 THR A CA 1
ATOM 799 C C . THR A 1 107 ? -4.270 -6.460 -0.596 1.00 96.56 107 THR A C 1
ATOM 801 O O . THR A 1 107 ? -3.174 -6.890 -0.219 1.00 96.56 107 THR A O 1
ATOM 804 N N . PRO A 1 108 ? -4.950 -5.523 0.089 1.00 97.25 108 PRO A N 1
ATOM 805 C CA . PRO A 1 108 ? -4.516 -5.088 1.400 1.00 97.25 108 PRO A CA 1
ATOM 806 C C . PRO A 1 108 ? -4.955 -6.072 2.488 1.00 97.25 108 PRO A C 1
ATOM 808 O O . PRO A 1 108 ? -6.076 -6.585 2.463 1.00 97.25 108 PRO A O 1
ATOM 811 N N . THR A 1 109 ? -4.081 -6.264 3.466 1.00 97.44 109 THR A N 1
ATOM 812 C CA . THR A 1 109 ? -4.326 -7.001 4.706 1.00 97.44 109 THR A CA 1
ATOM 813 C C . THR A 1 109 ? -4.033 -6.078 5.882 1.00 97.44 109 THR A C 1
ATOM 815 O O . THR A 1 109 ? -3.102 -5.275 5.828 1.00 97.44 109 THR A O 1
ATOM 818 N N . PHE A 1 110 ? -4.835 -6.173 6.939 1.00 97.38 110 PHE A N 1
ATOM 819 C CA . PHE A 1 110 ? -4.746 -5.306 8.111 1.00 97.38 110 PHE A CA 1
ATOM 820 C C . PHE A 1 110 ? -4.408 -6.130 9.351 1.00 97.38 110 PHE A C 1
ATOM 822 O O . PHE A 1 110 ? -4.904 -7.247 9.493 1.00 97.38 110 PHE A O 1
ATOM 829 N N . PHE A 1 111 ? -3.611 -5.568 10.263 1.00 97.31 111 PHE A N 1
ATOM 830 C CA . PHE A 1 111 ? -3.193 -6.248 11.490 1.00 97.31 111 PHE A CA 1
ATOM 831 C C . PHE A 1 111 ? -3.171 -5.307 12.698 1.00 97.31 111 PHE A C 1
ATOM 833 O O . PHE A 1 111 ? -2.603 -4.212 12.651 1.00 97.31 111 PHE A O 1
ATOM 840 N N . GLY A 1 112 ? -3.719 -5.778 13.819 1.00 95.38 112 GLY A N 1
ATOM 841 C CA . GLY A 1 112 ? -3.669 -5.078 15.102 1.00 95.38 112 GLY A CA 1
ATOM 842 C C . GLY A 1 112 ? -4.564 -3.835 15.178 1.00 95.38 112 GLY A C 1
ATOM 843 O O . GLY A 1 112 ? -5.607 -3.757 14.531 1.00 95.38 112 GLY A O 1
ATOM 844 N N . GLY A 1 113 ? -4.165 -2.874 16.015 1.00 95.38 113 GLY A N 1
ATOM 845 C CA . GLY A 1 113 ? -4.935 -1.663 16.316 1.00 95.38 113 GLY A CA 1
ATOM 846 C C . GLY A 1 113 ? -6.048 -1.859 17.348 1.00 95.38 113 GLY A C 1
ATOM 847 O O . GLY A 1 113 ? -6.132 -2.879 18.035 1.00 95.38 113 GLY A O 1
ATOM 848 N N . SER A 1 114 ? -6.897 -0.838 17.482 1.00 96.06 114 SER A N 1
ATOM 849 C CA . SER A 1 114 ? -8.086 -0.875 18.342 1.00 96.06 114 SER A CA 1
ATOM 850 C C . SER A 1 114 ? -9.089 -1.954 17.918 1.00 96.06 114 SER A C 1
ATOM 852 O O . SER A 1 114 ? -9.225 -2.271 16.738 1.00 96.06 114 SER A O 1
ATOM 854 N N . ALA A 1 115 ? -9.900 -2.431 18.870 1.00 94.25 115 ALA A N 1
ATOM 855 C CA . ALA A 1 115 ? -10.970 -3.407 18.618 1.00 94.25 115 ALA A CA 1
ATOM 856 C C . ALA A 1 115 ? -11.976 -2.962 17.534 1.00 94.25 115 ALA A C 1
ATOM 858 O O . ALA A 1 115 ? -12.527 -3.804 16.821 1.00 94.25 115 ALA A O 1
ATOM 859 N N . ASN A 1 116 ? -12.161 -1.649 17.357 1.00 92.25 116 ASN A N 1
ATOM 860 C CA . ASN A 1 116 ? -12.998 -1.058 16.307 1.00 92.25 116 ASN A CA 1
ATOM 861 C C . ASN A 1 116 ? -12.540 -1.417 14.880 1.00 92.25 116 ASN A C 1
ATOM 863 O O . ASN A 1 116 ? -13.339 -1.344 13.950 1.00 92.25 116 ASN A O 1
ATOM 867 N N . TYR A 1 117 ? -11.286 -1.844 14.698 1.00 94.12 117 TYR A N 1
ATOM 868 C CA . TYR A 1 117 ? -10.722 -2.238 13.402 1.00 94.12 117 TYR A CA 1
ATOM 869 C C . TYR A 1 117 ? -10.685 -3.753 13.176 1.00 94.12 117 TYR A C 1
ATOM 871 O O . TYR A 1 117 ? -10.179 -4.197 12.151 1.00 94.12 117 TYR A O 1
ATOM 879 N N . SER A 1 118 ? -11.242 -4.558 14.087 1.00 92.69 118 SER A N 1
ATOM 880 C CA . SER A 1 118 ? -11.320 -6.026 13.949 1.00 92.69 118 SER A CA 1
ATOM 881 C C . SER A 1 118 ? -11.912 -6.465 12.605 1.00 92.69 118 SER A C 1
ATOM 883 O O . SER A 1 118 ? -11.324 -7.280 11.904 1.00 92.69 118 SER A O 1
ATOM 885 N N . ASN A 1 119 ? -12.998 -5.822 12.167 1.00 91.06 119 ASN A N 1
ATOM 886 C CA . ASN A 1 119 ? -13.629 -6.111 10.879 1.00 91.06 119 ASN A CA 1
ATOM 887 C C . ASN A 1 119 ? -12.688 -5.895 9.675 1.00 91.06 119 ASN A C 1
ATOM 889 O O . ASN A 1 119 ? -12.868 -6.549 8.654 1.00 91.06 119 ASN A O 1
ATOM 893 N N . LEU A 1 120 ? -11.676 -5.022 9.761 1.00 94.44 120 LEU A N 1
ATOM 894 C CA . LEU A 1 120 ? -10.673 -4.899 8.694 1.00 94.44 120 LEU A CA 1
ATOM 895 C C . LEU A 1 120 ? -9.797 -6.155 8.600 1.00 94.44 120 LEU A C 1
ATOM 897 O O . LEU A 1 120 ? -9.461 -6.581 7.501 1.00 94.44 120 LEU A O 1
ATOM 901 N N . GLN A 1 121 ? -9.457 -6.758 9.736 1.00 93.81 121 GLN A N 1
ATOM 902 C CA . GLN A 1 121 ? -8.614 -7.957 9.808 1.00 93.81 121 GLN A CA 1
ATOM 903 C C . GLN A 1 121 ? -9.380 -9.207 9.349 1.00 93.81 121 GLN A C 1
ATOM 905 O O . GLN A 1 121 ? -8.816 -10.087 8.707 1.00 93.81 121 GLN A O 1
ATOM 910 N N . ASP A 1 122 ? -10.691 -9.242 9.598 1.00 91.25 122 ASP A N 1
ATOM 911 C CA . ASP A 1 122 ? -11.573 -10.362 9.245 1.00 91.25 122 ASP A CA 1
ATOM 912 C C . ASP A 1 122 ? -12.167 -10.256 7.824 1.00 91.25 122 ASP A C 1
ATOM 914 O O . ASP A 1 122 ? -13.137 -10.937 7.477 1.00 91.25 122 ASP A O 1
ATOM 918 N N . SER A 1 123 ? -11.630 -9.365 6.989 1.00 91.88 123 SER A N 1
ATOM 919 C CA . SER A 1 123 ? -12.173 -9.055 5.667 1.00 91.88 123 SER A CA 1
ATOM 920 C C . SER A 1 123 ? -11.149 -9.246 4.560 1.00 91.88 123 SER A C 1
ATOM 922 O O . SER A 1 123 ? -9.974 -8.929 4.704 1.00 91.88 123 SER A O 1
ATOM 924 N N . VAL A 1 124 ? -11.632 -9.690 3.401 1.00 92.75 124 VAL A N 1
ATOM 925 C CA . VAL A 1 124 ? -10.846 -9.709 2.165 1.00 92.75 124 VAL A CA 1
ATO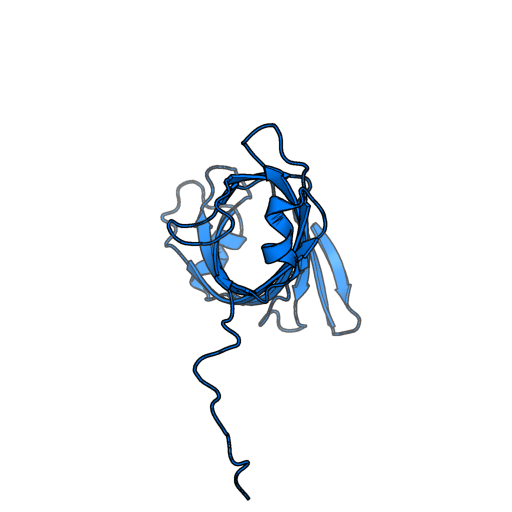M 926 C C . VAL A 1 124 ? -11.118 -8.433 1.388 1.00 92.75 124 VAL A C 1
ATOM 928 O O . VAL A 1 124 ? -12.272 -8.027 1.233 1.00 92.75 124 VAL A O 1
ATOM 931 N N . PHE A 1 125 ? -10.066 -7.828 0.851 1.00 94.75 125 PHE A N 1
ATOM 932 C CA . PHE A 1 125 ? -10.150 -6.611 0.060 1.00 94.75 125 PHE A CA 1
ATOM 933 C C . PHE A 1 125 ? -9.448 -6.774 -1.280 1.00 94.75 125 PHE A C 1
ATOM 935 O O . PHE A 1 125 ? -8.446 -7.476 -1.399 1.00 94.75 125 PHE A O 1
ATOM 942 N N . VAL A 1 126 ? -9.971 -6.074 -2.282 1.00 95.25 126 VAL A N 1
ATOM 943 C CA . VAL A 1 126 ? -9.335 -5.911 -3.588 1.00 95.25 126 VAL A CA 1
ATOM 944 C C . VAL A 1 126 ? -9.368 -4.436 -3.956 1.00 95.25 126 VAL A C 1
ATOM 946 O O . VAL A 1 126 ? -10.350 -3.751 -3.665 1.00 95.25 126 VAL A O 1
ATOM 949 N N . GLY A 1 127 ? -8.313 -3.935 -4.588 1.00 92.62 127 GLY A N 1
ATOM 950 C CA . GLY A 1 127 ? -8.245 -2.551 -5.020 1.00 92.62 127 GLY A CA 1
ATOM 951 C C . GLY A 1 127 ? -7.664 -2.323 -6.401 1.00 92.62 127 GLY A C 1
ATOM 952 O O . GLY A 1 127 ? -7.025 -3.191 -6.997 1.00 92.62 127 GLY A O 1
ATOM 953 N N . SER A 1 128 ? -7.913 -1.106 -6.870 1.00 90.69 128 SER A N 1
ATOM 954 C CA . SER A 1 128 ? -7.388 -0.525 -8.102 1.00 90.69 128 SER A CA 1
ATOM 955 C C . SER A 1 128 ? -6.588 0.734 -7.791 1.00 90.69 128 SER A C 1
ATOM 957 O O . SER A 1 128 ? -6.817 1.380 -6.766 1.00 90.69 128 SER A O 1
ATOM 959 N N . GLU A 1 129 ? -5.718 1.117 -8.715 1.00 90.00 129 GLU A N 1
ATOM 960 C CA . GLU A 1 129 ? -4.788 2.226 -8.558 1.00 90.00 129 GLU A CA 1
ATOM 961 C C . GLU A 1 129 ? -4.827 3.175 -9.760 1.00 90.00 129 GLU A C 1
ATOM 963 O O . GLU A 1 129 ? -5.038 2.777 -10.907 1.00 90.00 129 GLU A O 1
ATOM 968 N N . THR A 1 130 ? -4.586 4.451 -9.481 1.00 88.12 130 THR A N 1
ATOM 969 C CA . THR A 1 130 ? -4.206 5.461 -10.469 1.00 88.12 130 THR A CA 1
ATOM 970 C C . THR A 1 130 ? -2.998 6.235 -9.958 1.00 88.12 130 THR A C 1
ATOM 972 O O . THR A 1 130 ? -2.819 6.373 -8.746 1.00 88.12 130 THR A O 1
ATOM 975 N N . ALA A 1 131 ? -2.185 6.758 -10.874 1.00 88.00 131 ALA A N 1
ATOM 976 C CA . ALA A 1 131 ? -1.018 7.558 -10.527 1.00 88.00 131 ALA A CA 1
ATOM 977 C C . ALA A 1 131 ? -1.014 8.896 -11.276 1.00 88.00 131 ALA A C 1
ATOM 979 O O . ALA A 1 131 ? -1.511 9.021 -12.401 1.00 88.00 131 ALA A O 1
ATOM 980 N N . SER A 1 132 ? -0.447 9.909 -10.629 1.00 86.25 132 SER A N 1
ATOM 981 C CA . SER A 1 132 ? -0.350 11.274 -11.144 1.00 86.25 132 SER A CA 1
ATOM 982 C C . SER A 1 132 ? 0.954 11.943 -10.717 1.00 86.25 132 SER A C 1
ATOM 984 O O . SER A 1 132 ? 1.670 11.460 -9.840 1.00 86.25 132 SER A O 1
ATOM 986 N N . SER A 1 133 ? 1.259 13.099 -11.307 1.00 85.00 133 SER A N 1
ATOM 987 C CA . SER A 1 133 ? 2.386 13.932 -10.876 1.00 85.00 133 SER A CA 1
ATOM 988 C C . SER A 1 133 ? 2.260 14.353 -9.407 1.00 85.00 133 SER A C 1
ATOM 990 O O . SER A 1 133 ? 1.152 14.583 -8.917 1.00 85.00 133 SER A O 1
ATOM 992 N N . SER A 1 134 ? 3.399 14.517 -8.733 1.00 84.38 134 SER A N 1
ATOM 993 C CA . SER A 1 134 ? 3.489 15.084 -7.384 1.00 84.38 134 SER A CA 1
ATOM 994 C C . SER A 1 134 ? 4.102 16.487 -7.427 1.00 84.38 134 SER A C 1
ATOM 996 O O . SER A 1 134 ? 4.970 16.740 -8.263 1.00 84.38 134 SER A O 1
ATOM 998 N N . PRO A 1 135 ? 3.718 17.403 -6.517 1.00 83.88 135 PRO A N 1
ATOM 999 C CA . PRO A 1 135 ? 4.444 18.659 -6.320 1.00 83.88 135 PRO A CA 1
ATOM 1000 C C . PRO A 1 135 ? 5.830 18.459 -5.678 1.00 83.88 135 PRO A C 1
ATOM 1002 O O . PRO A 1 135 ? 6.629 19.392 -5.649 1.00 83.88 135 PRO A O 1
ATOM 1005 N N . ILE A 1 136 ? 6.118 17.271 -5.137 1.00 84.88 136 ILE A N 1
ATOM 1006 C CA . ILE A 1 136 ? 7.425 16.928 -4.574 1.00 84.88 136 ILE A CA 1
ATOM 1007 C C . ILE A 1 136 ? 8.330 16.445 -5.711 1.00 84.88 136 ILE A C 1
ATOM 1009 O O . ILE A 1 136 ? 8.033 15.448 -6.369 1.00 84.88 136 ILE A O 1
ATOM 1013 N N . THR A 1 137 ? 9.451 17.135 -5.923 1.00 82.19 137 THR A N 1
ATOM 1014 C CA . THR A 1 137 ? 10.457 16.762 -6.926 1.00 82.19 137 THR A CA 1
ATOM 1015 C C . THR A 1 137 ? 10.922 15.318 -6.738 1.00 82.19 137 THR A C 1
ATOM 1017 O O . THR A 1 137 ? 11.336 14.942 -5.643 1.00 82.19 137 THR A O 1
ATOM 1020 N N . GLY A 1 138 ? 10.901 14.524 -7.813 1.00 82.00 138 GLY A N 1
ATOM 1021 C CA . GLY A 1 138 ? 11.324 13.121 -7.785 1.00 82.00 138 GLY A CA 1
ATOM 1022 C C . GLY A 1 138 ? 10.271 12.150 -7.245 1.00 82.00 138 GLY A C 1
ATOM 1023 O O . GLY A 1 138 ? 10.567 10.967 -7.116 1.00 82.00 138 GLY A O 1
ATOM 1024 N N . ALA A 1 139 ? 9.059 12.621 -6.937 1.00 87.06 139 ALA A N 1
ATOM 1025 C CA . ALA A 1 139 ? 7.960 11.790 -6.463 1.00 87.06 139 ALA A CA 1
ATOM 1026 C C . ALA A 1 139 ? 6.771 11.800 -7.436 1.00 87.06 139 ALA A C 1
ATOM 1028 O O . ALA A 1 139 ? 6.631 12.664 -8.302 1.00 87.06 139 ALA A O 1
ATOM 1029 N N . PHE A 1 140 ? 5.865 10.852 -7.229 1.00 88.12 140 PHE A N 1
ATOM 1030 C CA . PHE A 1 140 ? 4.549 10.794 -7.854 1.00 88.12 140 PHE A CA 1
ATOM 1031 C C . PHE A 1 140 ? 3.494 10.528 -6.778 1.00 88.12 140 PHE A C 1
ATOM 1033 O O . PHE A 1 140 ? 3.817 10.112 -5.665 1.00 88.12 140 PHE A O 1
ATOM 1040 N N . ALA A 1 141 ? 2.241 10.840 -7.087 1.00 89.81 141 ALA A N 1
ATOM 1041 C CA . ALA A 1 141 ? 1.115 10.562 -6.210 1.00 89.81 141 ALA A CA 1
ATOM 1042 C C . ALA A 1 141 ? 0.381 9.317 -6.703 1.00 89.81 141 ALA A C 1
ATOM 1044 O O . ALA A 1 141 ? 0.234 9.109 -7.908 1.00 89.81 141 ALA A O 1
ATOM 1045 N N . VAL A 1 142 ? -0.096 8.518 -5.754 1.00 90.69 142 VAL A N 1
ATOM 1046 C CA . VAL A 1 142 ? -0.858 7.300 -6.011 1.00 90.69 142 VAL A CA 1
ATOM 1047 C C . VAL A 1 142 ? -2.196 7.407 -5.298 1.00 90.69 142 VAL A C 1
ATOM 1049 O O . VAL A 1 142 ? -2.249 7.703 -4.105 1.00 90.69 142 VAL A O 1
ATOM 1052 N N . ALA A 1 143 ? -3.277 7.160 -6.029 1.00 91.75 143 ALA A N 1
ATOM 1053 C CA . ALA A 1 143 ? -4.620 7.058 -5.485 1.00 91.75 143 ALA A CA 1
ATOM 1054 C C . ALA A 1 143 ? -5.117 5.621 -5.641 1.00 91.75 143 ALA A C 1
ATOM 1056 O O . ALA A 1 143 ? -5.218 5.103 -6.755 1.00 91.75 143 ALA A O 1
ATOM 1057 N N . MET A 1 144 ? -5.446 4.992 -4.515 1.00 93.44 144 MET A N 1
ATOM 1058 C CA . MET A 1 144 ? -5.949 3.623 -4.462 1.00 93.44 144 MET A CA 1
ATOM 1059 C C . MET A 1 144 ? -7.380 3.591 -3.945 1.00 93.44 144 MET A C 1
ATOM 1061 O O . MET A 1 144 ? -7.752 4.328 -3.032 1.00 93.44 144 MET A O 1
ATOM 1065 N N . LYS A 1 145 ? -8.174 2.685 -4.511 1.00 93.94 145 LYS A N 1
ATOM 1066 C CA . LYS A 1 145 ? -9.535 2.405 -4.064 1.00 93.94 145 LYS A CA 1
ATOM 1067 C C . LYS A 1 145 ? -9.637 0.944 -3.668 1.00 93.94 145 LYS A C 1
ATOM 1069 O O . LYS A 1 145 ? -9.555 0.079 -4.533 1.00 93.94 145 LYS A O 1
ATOM 1074 N N . PHE A 1 146 ? -9.860 0.676 -2.385 1.00 94.94 146 PHE A N 1
ATOM 1075 C CA . PHE A 1 146 ? -10.082 -0.677 -1.875 1.00 94.94 146 PHE A CA 1
ATOM 1076 C C . PHE A 1 146 ? -11.569 -0.952 -1.677 1.00 94.94 146 PHE A C 1
ATOM 1078 O O . PHE A 1 146 ? -12.325 -0.101 -1.207 1.00 94.94 146 PHE A O 1
ATOM 1085 N N . SER A 1 147 ? -11.981 -2.162 -2.037 1.00 93.50 147 SER A N 1
ATOM 1086 C CA . SER A 1 147 ? -13.338 -2.671 -1.880 1.00 93.50 147 SER A CA 1
ATOM 1087 C C . SER A 1 147 ? -13.297 -3.989 -1.122 1.00 93.50 147 SER A C 1
ATOM 1089 O O . SER A 1 147 ? -12.520 -4.879 -1.466 1.00 93.50 147 SER A O 1
ATOM 1091 N N . LYS A 1 148 ? -14.154 -4.136 -0.108 1.00 91.56 148 LYS A N 1
ATOM 1092 C CA . LYS A 1 148 ? -14.338 -5.412 0.590 1.00 91.56 148 LYS A CA 1
ATOM 1093 C C . LYS A 1 148 ? -14.973 -6.421 -0.366 1.00 91.56 148 LYS A C 1
ATOM 1095 O O . LYS A 1 148 ? -16.080 -6.196 -0.863 1.00 91.56 148 LYS A O 1
ATOM 1100 N N . ALA A 1 149 ? -14.288 -7.529 -0.618 1.00 86.38 149 ALA A N 1
ATOM 1101 C CA . ALA A 1 149 ? -14.840 -8.654 -1.354 1.00 86.38 149 ALA A CA 1
ATOM 1102 C C . ALA A 1 149 ? -15.993 -9.247 -0.529 1.00 86.38 149 ALA A C 1
ATOM 1104 O O . ALA A 1 149 ? -15.821 -9.632 0.628 1.00 86.38 149 ALA A O 1
ATOM 1105 N N . ARG A 1 150 ? -17.208 -9.270 -1.086 1.00 72.31 150 ARG A N 1
ATOM 1106 C CA . ARG A 1 150 ? -18.373 -9.823 -0.383 1.00 72.31 150 ARG A CA 1
ATOM 1107 C C . ARG A 1 150 ? -18.354 -11.346 -0.449 1.00 72.31 150 ARG A C 1
ATOM 1109 O O . ARG A 1 150 ? -18.227 -11.907 -1.530 1.00 72.31 150 ARG A O 1
ATOM 1116 N N . ALA A 1 151 ? -18.578 -11.994 0.691 1.00 55.09 151 ALA A N 1
ATOM 1117 C CA . ALA A 1 151 ? -18.634 -13.450 0.789 1.00 55.09 151 ALA A CA 1
ATOM 1118 C C . ALA A 1 151 ? -19.994 -14.072 0.394 1.00 55.09 151 ALA A C 1
ATOM 1120 O O . ALA A 1 151 ? -20.048 -15.285 0.223 1.00 55.09 151 ALA A O 1
ATOM 1121 N N . HIS A 1 152 ? -21.088 -13.301 0.247 1.00 50.31 152 HIS A N 1
ATOM 1122 C CA . HIS A 1 152 ? -22.422 -13.900 0.444 1.00 50.31 152 HIS A CA 1
ATOM 1123 C C . HIS A 1 152 ? -23.488 -13.889 -0.666 1.00 50.31 152 HIS A C 1
ATOM 1125 O O . HIS A 1 152 ? -24.440 -14.634 -0.485 1.00 50.31 152 HIS A O 1
ATOM 1131 N N . ASP A 1 153 ? -23.362 -13.218 -1.822 1.00 50.09 153 ASP A N 1
ATOM 1132 C CA . ASP A 1 153 ? -24.557 -13.091 -2.700 1.00 50.09 153 ASP A CA 1
ATOM 1133 C C . ASP A 1 153 ? -24.432 -13.576 -4.152 1.00 50.09 153 ASP A C 1
ATOM 1135 O O . ASP A 1 153 ? -25.451 -13.680 -4.834 1.00 50.09 153 ASP A O 1
ATOM 1139 N N . LYS A 1 154 ? -23.234 -13.892 -4.665 1.00 55.56 154 LYS A N 1
ATOM 1140 C CA . LYS A 1 154 ? -23.075 -14.415 -6.039 1.00 55.56 154 LYS A CA 1
ATOM 1141 C C . LYS A 1 154 ? -21.918 -15.405 -6.131 1.00 55.56 154 LYS A C 1
ATOM 1143 O O . LYS A 1 154 ? -20.784 -15.020 -6.402 1.00 55.56 154 LYS A O 1
ATOM 1148 N N . GLN A 1 155 ? -22.215 -16.682 -5.909 1.00 59.78 155 GLN A N 1
ATOM 1149 C CA . GLN A 1 155 ? -21.334 -17.772 -6.321 1.00 59.78 155 GLN A CA 1
ATOM 1150 C C . GLN A 1 155 ? -21.572 -18.031 -7.810 1.00 59.78 155 GLN A C 1
ATOM 1152 O O . GLN A 1 155 ? -22.700 -18.285 -8.228 1.00 59.78 155 GLN A O 1
ATOM 1157 N N . PHE A 1 156 ? -20.522 -17.914 -8.617 1.00 66.69 156 PHE A N 1
ATOM 1158 C CA . PHE A 1 156 ? -20.556 -18.334 -10.012 1.00 66.69 156 PHE A CA 1
ATOM 1159 C C . PHE A 1 156 ? -19.957 -19.737 -10.092 1.00 66.69 156 PHE A C 1
ATOM 1161 O O . PHE A 1 156 ? -18.795 -19.935 -9.738 1.00 66.69 156 PHE A O 1
ATOM 1168 N N . GLU A 1 157 ? -20.751 -20.707 -10.536 1.00 73.38 157 GLU A N 1
ATOM 1169 C CA . GLU A 1 157 ? -20.272 -22.056 -10.827 1.00 73.38 157 GLU A CA 1
ATOM 1170 C C . GLU A 1 157 ? -19.702 -22.094 -12.249 1.00 73.38 157 GLU A C 1
ATOM 1172 O O . GLU A 1 157 ? -20.386 -21.763 -13.219 1.00 73.38 157 GLU A O 1
ATOM 1177 N N . TRP A 1 158 ? -18.444 -22.511 -12.385 1.00 68.88 158 TRP A N 1
ATOM 1178 C CA . TRP A 1 158 ? -17.794 -22.717 -13.677 1.00 68.88 158 TRP A CA 1
ATOM 1179 C C . TRP A 1 158 ? -17.734 -24.218 -13.961 1.00 68.88 158 TRP A C 1
ATOM 1181 O O . TRP A 1 158 ? -17.228 -24.984 -13.142 1.00 68.88 158 TRP A O 1
ATOM 1191 N N . ARG A 1 159 ? -18.208 -24.659 -15.131 1.00 69.50 159 ARG A N 1
ATOM 1192 C CA . ARG A 1 159 ? -17.852 -25.987 -15.651 1.00 69.50 159 ARG A CA 1
ATOM 1193 C C . ARG A 1 159 ? -16.511 -25.857 -16.364 1.00 69.50 159 ARG A C 1
ATOM 1195 O O . ARG A 1 159 ? -16.407 -25.074 -17.305 1.00 69.50 159 ARG A O 1
ATOM 1202 N N . SER A 1 160 ? -15.500 -26.618 -15.950 1.00 67.75 160 SER A N 1
ATOM 1203 C CA . SER A 1 160 ? -14.327 -26.834 -16.799 1.00 67.75 160 SER A CA 1
ATOM 1204 C C . SER A 1 160 ? -14.811 -27.499 -18.089 1.00 67.75 160 SER A C 1
ATOM 1206 O O . SER A 1 160 ? -15.425 -28.566 -18.025 1.00 67.75 160 SER A O 1
ATOM 1208 N N . GLY A 1 161 ? -14.608 -26.851 -19.237 1.00 67.50 161 GLY A N 1
ATOM 1209 C CA . GLY A 1 161 ? -14.888 -27.465 -20.534 1.00 67.50 161 GLY A CA 1
ATOM 1210 C C . GLY A 1 161 ? -14.070 -28.748 -20.680 1.00 67.50 161 GLY A C 1
ATOM 1211 O O . GLY A 1 161 ? -12.868 -28.726 -20.414 1.00 67.50 161 GLY A O 1
ATOM 1212 N N . GLY A 1 162 ? -14.749 -29.849 -21.011 1.00 53.62 162 GLY A N 1
ATOM 1213 C CA . GLY A 1 162 ? -14.120 -31.100 -21.441 1.00 53.62 162 GLY A CA 1
ATOM 1214 C C . GLY A 1 162 ? -13.709 -31.064 -22.905 1.00 53.62 162 GLY A C 1
ATOM 1215 O O . GLY A 1 162 ? -14.133 -30.122 -23.614 1.00 53.62 162 GLY A O 1
#

Organism: NCBI:txid329885

Foldseek 3Di:
DWPAADPQQKTWDKDDDPKDKDADDPPDAPGFIWIKDPKIWRKIAGNVRQKIWTWMWIWTGTPPVPKFIKIKIKTKMWGWDPLCPCQQQQACPPHDRDKTFIPMKMWMAIGDMDPSCVVSNVFTKIKTKIKAHDPDRSHIDMDMDIDTDDDDDDDDDDDDDD

Sequence (162 aa):
MDLGPLASGGEQLLGHILGGHLYSEAGFEPQFSGTVKYAEDYLTSDANGAYARPSCSLTVVPDNGVDLPFLMEIHGIQKAVPSLDIIFAGNTTGLQVPYGYSYSIWTPTFFGGSANYSNLQDSVFVGSETASSSPITGAFAVAMKFSKARAHDKQFEWRSGG

pLDDT: mean 88.08, std 11.61, range [50.09, 98.44]

Radius of gyration: 17.73 Å; chains: 1; bounding box: 44×53×42 Å

Secondary structure (DSSP, 8-state):
-EEEE-TTS-EEEEEEE--EEEEPPTT-SS--EEEEEEEEEEEEE-TTSS-EE-EEEEEEEETTSSSPPEEEEEEEEEEE-GGGHHHHT---TTS----EEEEEEEEEEEE-S-GGGHHHHT--EEEEEEEEE-SSTT-EEEEEEEEEPPSSS-PPPPPPP-